Protein AF-A0A959FEZ3-F1 (afdb_monomer_lite)

pLDDT: mean 83.6, std 10.08, range [54.41, 94.19]

Structure (mmCIF, N/CA/C/O backbone):
data_AF-A0A959FEZ3-F1
#
_entry.id   AF-A0A959FEZ3-F1
#
loop_
_atom_site.group_PDB
_atom_site.id
_atom_site.type_symbol
_atom_site.label_atom_id
_atom_site.label_alt_id
_atom_site.label_comp_id
_atom_site.label_asym_id
_atom_site.label_entity_id
_atom_site.label_seq_id
_atom_site.pdbx_PDB_ins_code
_atom_site.Cartn_x
_atom_site.Cartn_y
_atom_site.Cartn_z
_atom_site.occupancy
_atom_site.B_iso_or_equiv
_atom_site.auth_seq_id
_atom_site.auth_comp_id
_atom_site.auth_asym_id
_atom_site.auth_atom_id
_atom_site.pdbx_PDB_model_num
ATOM 1 N N . MET A 1 1 ? -1.741 3.995 -16.081 1.00 71.31 1 MET A N 1
ATOM 2 C CA . MET A 1 1 ? -1.733 2.544 -15.776 1.00 71.31 1 MET A CA 1
ATOM 3 C C . MET A 1 1 ? -1.460 2.249 -14.302 1.00 71.31 1 MET A C 1
ATOM 5 O O . MET A 1 1 ? -2.150 1.407 -13.764 1.00 71.31 1 MET A O 1
ATOM 9 N N . ILE A 1 2 ? -0.540 2.947 -13.624 1.00 76.94 2 ILE A N 1
ATOM 10 C CA . ILE A 1 2 ? -0.174 2.680 -12.213 1.00 76.94 2 ILE A CA 1
ATOM 11 C C . ILE A 1 2 ? -1.275 3.077 -11.201 1.00 76.94 2 ILE A C 1
ATOM 13 O O . ILE A 1 2 ? -1.550 2.360 -10.246 1.00 76.94 2 ILE A O 1
ATOM 17 N N . LEU A 1 3 ? -1.953 4.203 -11.438 1.00 82.50 3 LEU A N 1
ATOM 18 C CA . LEU A 1 3 ? -2.966 4.783 -10.544 1.00 82.50 3 LEU A CA 1
ATOM 19 C C . LEU A 1 3 ? -4.135 3.841 -10.147 1.00 82.50 3 LEU A C 1
ATOM 21 O O . LEU A 1 3 ? -4.437 3.773 -8.956 1.00 82.50 3 LEU A O 1
ATOM 25 N N . PRO A 1 4 ? -4.770 3.069 -11.058 1.00 87.88 4 PRO A N 1
ATOM 26 C CA . PRO A 1 4 ? -5.825 2.124 -10.674 1.00 87.88 4 PRO A CA 1
ATOM 27 C C . PRO A 1 4 ? -5.333 1.002 -9.751 1.00 87.88 4 PRO A C 1
ATOM 29 O O . PRO A 1 4 ? -6.079 0.578 -8.874 1.00 87.88 4 PRO A O 1
ATOM 32 N N . TRP A 1 5 ? -4.078 0.560 -9.886 1.00 85.44 5 TRP A N 1
ATOM 33 C CA . TRP A 1 5 ? -3.502 -0.439 -8.982 1.00 85.44 5 TRP A CA 1
ATOM 34 C C . TRP A 1 5 ? -3.346 0.118 -7.572 1.00 85.44 5 TRP A C 1
ATOM 36 O O . TRP A 1 5 ? -3.690 -0.561 -6.609 1.00 85.44 5 TRP A O 1
ATOM 46 N N . ILE A 1 6 ? -2.924 1.380 -7.446 1.00 85.31 6 ILE A N 1
ATOM 47 C CA . ILE A 1 6 ? -2.817 2.038 -6.140 1.00 85.31 6 ILE A CA 1
ATOM 48 C C . ILE A 1 6 ? -4.187 2.103 -5.449 1.00 85.31 6 ILE A C 1
ATOM 50 O O . ILE A 1 6 ? -4.306 1.797 -4.259 1.00 85.31 6 ILE A O 1
ATOM 54 N N . ILE A 1 7 ? -5.236 2.453 -6.199 1.00 88.69 7 ILE A N 1
ATOM 55 C CA . ILE A 1 7 ? -6.611 2.491 -5.684 1.00 88.69 7 ILE A CA 1
ATOM 56 C C . ILE A 1 7 ? -7.071 1.089 -5.268 1.00 88.69 7 ILE A C 1
ATOM 58 O O . ILE A 1 7 ? -7.587 0.924 -4.163 1.00 88.69 7 ILE A O 1
ATOM 62 N N . LEU A 1 8 ? -6.845 0.074 -6.108 1.00 91.62 8 LEU A N 1
ATOM 63 C CA . LEU A 1 8 ? -7.233 -1.310 -5.831 1.00 91.62 8 LEU A CA 1
ATOM 64 C C . LEU A 1 8 ? -6.592 -1.834 -4.538 1.00 91.62 8 LEU A C 1
ATOM 66 O O . LEU A 1 8 ? -7.296 -2.348 -3.669 1.00 91.62 8 LEU A O 1
ATOM 70 N N . PHE A 1 9 ? -5.280 -1.653 -4.377 1.00 89.75 9 PHE A N 1
ATOM 71 C CA . PHE A 1 9 ? -4.569 -2.050 -3.159 1.00 89.75 9 PHE A CA 1
ATOM 72 C C . PHE A 1 9 ? -5.027 -1.250 -1.936 1.00 89.75 9 PHE A C 1
ATOM 74 O O . PHE A 1 9 ? -5.126 -1.815 -0.850 1.00 89.75 9 PHE A O 1
ATOM 81 N N . SER A 1 10 ? -5.374 0.030 -2.097 1.00 89.88 10 SER A N 1
ATOM 82 C CA . SER A 1 10 ? -5.905 0.846 -0.995 1.00 89.88 10 SER A CA 1
ATOM 83 C C . SER A 1 10 ? -7.278 0.352 -0.530 1.00 89.88 10 SER A C 1
ATOM 85 O O . SER A 1 10 ? -7.515 0.217 0.671 1.00 89.88 10 SER A O 1
ATOM 87 N N . ILE A 1 11 ? -8.172 0.015 -1.466 1.00 92.88 11 ILE A N 1
ATOM 88 C CA . ILE A 1 11 ? -9.475 -0.587 -1.153 1.00 92.88 11 ILE A CA 1
ATOM 89 C C . ILE A 1 11 ? -9.272 -1.954 -0.489 1.00 92.88 11 ILE A C 1
ATOM 91 O O . ILE A 1 11 ? -9.864 -2.219 0.558 1.00 92.88 11 ILE A O 1
ATOM 95 N N . GLY A 1 12 ? -8.394 -2.794 -1.045 1.00 92.88 12 GLY A N 1
ATOM 96 C CA . GLY A 1 12 ? -8.050 -4.100 -0.480 1.00 92.88 12 GLY A CA 1
ATOM 97 C C . GLY A 1 12 ? -7.500 -4.000 0.944 1.00 92.88 12 GLY A C 1
ATOM 98 O O . GLY A 1 12 ? -7.917 -4.755 1.820 1.00 92.88 12 GLY A O 1
ATOM 99 N N . GLN A 1 13 ? -6.642 -3.012 1.210 1.00 92.12 13 GLN A N 1
ATOM 100 C CA . GLN A 1 13 ? -6.106 -2.727 2.539 1.00 92.12 13 GLN A CA 1
ATOM 101 C C . GLN A 1 13 ? -7.224 -2.372 3.537 1.00 92.12 13 GLN A C 1
ATOM 103 O O . GLN A 1 13 ? -7.252 -2.911 4.643 1.00 92.12 13 GLN A O 1
ATOM 108 N N . ILE A 1 14 ? -8.186 -1.526 3.145 1.00 91.88 14 ILE A N 1
ATOM 109 C CA . ILE A 1 14 ? -9.334 -1.154 3.993 1.00 91.88 14 ILE A CA 1
ATOM 110 C C . ILE A 1 14 ? -10.242 -2.362 4.265 1.00 91.88 14 ILE A C 1
ATOM 112 O O . ILE A 1 14 ? -10.643 -2.583 5.411 1.00 91.88 14 ILE A O 1
ATOM 116 N N . ILE A 1 15 ? -10.560 -3.153 3.236 1.00 92.81 15 ILE A N 1
ATOM 117 C CA . ILE A 1 15 ? -11.375 -4.369 3.377 1.00 92.81 15 ILE A CA 1
ATOM 118 C C . ILE A 1 15 ? -10.677 -5.353 4.319 1.00 92.81 15 ILE A C 1
ATOM 120 O O . ILE A 1 15 ? -11.293 -5.832 5.272 1.00 92.81 15 ILE A O 1
ATOM 124 N N . GLY A 1 16 ? -9.380 -5.590 4.117 1.00 90.94 16 GLY A N 1
ATOM 125 C CA . GLY A 1 16 ? -8.579 -6.446 4.984 1.00 90.94 16 GLY A CA 1
ATOM 126 C C . GLY A 1 16 ? -8.587 -5.972 6.437 1.00 90.94 16 GLY A C 1
ATOM 127 O O . GLY A 1 16 ? -8.720 -6.794 7.347 1.00 90.94 16 GLY A O 1
ATOM 128 N N . TYR A 1 17 ? -8.507 -4.660 6.681 1.00 90.62 17 TYR A N 1
ATOM 129 C CA . TYR A 1 17 ? -8.594 -4.114 8.036 1.00 90.62 17 TYR A CA 1
ATOM 130 C C . TYR A 1 17 ? -9.957 -4.335 8.678 1.00 90.62 17 TYR A C 1
ATOM 132 O O . TYR A 1 17 ? -9.998 -4.684 9.857 1.00 90.62 17 TYR A O 1
ATOM 140 N N . ARG A 1 18 ? -11.056 -4.170 7.931 1.00 88.12 18 ARG A N 1
ATOM 141 C CA . ARG A 1 18 ? -12.405 -4.464 8.439 1.00 88.12 18 ARG A CA 1
ATOM 142 C C . ARG A 1 18 ? -12.571 -5.942 8.783 1.00 88.12 18 ARG A C 1
ATOM 144 O O . ARG A 1 18 ? -13.101 -6.254 9.841 1.00 88.12 18 ARG A O 1
ATOM 151 N N . ILE A 1 19 ? -12.083 -6.838 7.926 1.00 89.88 19 ILE A N 1
ATOM 152 C CA . ILE A 1 19 ? -12.151 -8.288 8.154 1.00 89.88 19 ILE A CA 1
ATOM 153 C C . ILE A 1 19 ? -11.323 -8.675 9.382 1.00 89.88 19 ILE A C 1
ATOM 155 O O . ILE A 1 19 ? -11.831 -9.298 10.304 1.00 89.88 19 ILE A O 1
ATOM 159 N N . THR A 1 20 ? -10.056 -8.266 9.422 1.00 89.38 20 THR A N 1
ATOM 160 C CA . THR A 1 20 ? -9.140 -8.547 10.542 1.00 89.38 20 THR A CA 1
ATOM 161 C C . THR A 1 20 ? -9.720 -8.122 11.878 1.00 89.38 20 THR A C 1
ATOM 163 O O . THR A 1 20 ? -9.568 -8.798 12.894 1.00 89.38 20 THR A O 1
ATOM 166 N N . ASP A 1 21 ? -10.359 -6.966 11.857 1.00 84.56 21 ASP A N 1
ATOM 167 C CA . ASP A 1 21 ? -10.979 -6.401 13.022 1.00 84.56 21 ASP A CA 1
ATOM 168 C C . ASP A 1 21 ? -12.242 -7.158 13.456 1.00 84.56 21 ASP A C 1
ATOM 170 O O . ASP A 1 21 ? -12.406 -7.410 14.646 1.00 84.56 21 ASP A O 1
ATOM 174 N N . HIS A 1 22 ? -13.061 -7.613 12.506 1.00 85.31 22 HIS A N 1
ATOM 175 C CA . HIS A 1 22 ? -14.186 -8.503 12.789 1.00 85.31 22 HIS A CA 1
ATOM 176 C C . HIS A 1 22 ? -13.739 -9.801 13.481 1.00 85.31 22 HIS A C 1
ATOM 178 O O . HIS A 1 22 ? -14.421 -10.295 14.373 1.00 85.31 22 HIS A O 1
ATOM 184 N N . PHE A 1 23 ? -12.563 -10.322 13.124 1.00 85.75 23 PHE A N 1
ATOM 185 C CA . PHE A 1 23 ? -11.974 -11.500 13.766 1.00 85.75 23 PHE A CA 1
ATOM 186 C C . PHE A 1 23 ? -11.198 -11.196 15.065 1.00 85.75 23 PHE A C 1
ATOM 188 O O . PHE A 1 23 ? -10.642 -12.113 15.667 1.00 85.75 23 PHE A O 1
ATOM 195 N N . GLY A 1 24 ? -11.116 -9.936 15.510 1.00 79.25 24 GLY A N 1
ATOM 196 C CA . GLY A 1 24 ? -10.429 -9.560 16.753 1.00 79.25 24 GLY A CA 1
ATOM 197 C C . GLY A 1 24 ? -8.898 -9.692 16.719 1.00 79.25 24 GLY A C 1
ATOM 198 O O . GLY A 1 24 ? -8.242 -9.628 17.762 1.00 79.25 24 GLY A O 1
ATOM 199 N N . PHE A 1 25 ? -8.285 -9.852 15.540 1.00 81.69 25 PHE A N 1
ATOM 200 C CA . PHE A 1 25 ? -6.831 -9.990 15.420 1.00 81.69 25 PHE A CA 1
ATOM 201 C C . PHE A 1 25 ? -6.133 -8.635 15.559 1.00 81.69 25 PHE A C 1
ATOM 203 O O . PHE A 1 25 ? -5.921 -7.909 14.584 1.00 81.69 25 PHE A O 1
ATOM 210 N N . ARG A 1 26 ? -5.684 -8.319 16.777 1.00 71.25 26 ARG A N 1
ATOM 211 C CA . ARG A 1 26 ? -4.993 -7.055 17.098 1.00 71.25 26 ARG A CA 1
ATOM 212 C C . ARG A 1 26 ? -3.761 -6.788 16.215 1.00 71.25 26 ARG A C 1
ATOM 214 O O . ARG A 1 26 ? -3.519 -5.644 15.839 1.00 71.25 26 ARG A O 1
ATOM 221 N N . THR A 1 27 ? -3.029 -7.836 15.828 1.00 83.06 27 THR A N 1
ATOM 222 C CA . THR A 1 27 ? -1.805 -7.742 15.001 1.00 83.06 27 THR A CA 1
ATOM 223 C C . THR A 1 27 ? -2.070 -7.849 13.496 1.00 83.06 27 THR A C 1
ATOM 225 O O . THR A 1 27 ? -1.214 -7.475 12.693 1.00 83.06 27 THR A O 1
ATOM 228 N N . GLY A 1 28 ? -3.253 -8.305 13.068 1.00 85.19 28 GLY A N 1
ATOM 229 C CA . GLY A 1 28 ? -3.512 -8.554 11.644 1.00 85.19 28 GLY A CA 1
ATOM 230 C C . GLY A 1 28 ? -3.445 -7.285 10.786 1.00 85.19 28 GLY A C 1
ATOM 231 O O . GLY A 1 28 ? -3.070 -7.342 9.619 1.00 85.19 28 GLY A O 1
ATOM 232 N N . ARG A 1 29 ? -3.692 -6.110 11.383 1.00 86.19 29 ARG A N 1
ATOM 233 C CA . ARG A 1 29 ? -3.573 -4.814 10.697 1.00 86.19 29 ARG A CA 1
ATOM 234 C C 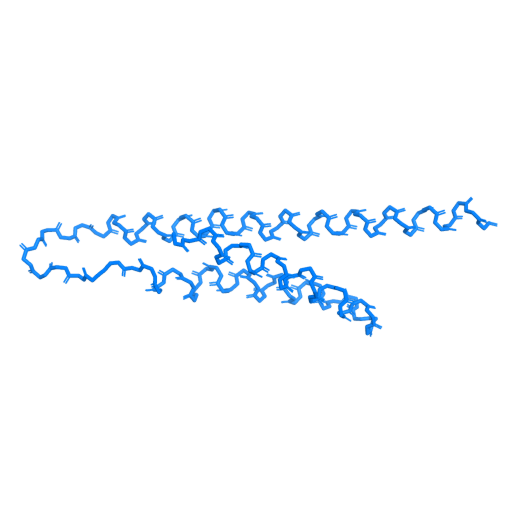. ARG A 1 29 ? -2.126 -4.519 10.282 1.00 86.19 29 ARG A C 1
ATOM 236 O O . ARG A 1 29 ? -1.901 -3.970 9.209 1.00 86.19 29 ARG A O 1
ATOM 243 N N . ILE A 1 30 ? -1.149 -4.909 11.105 1.00 88.69 30 ILE A N 1
ATOM 244 C CA . ILE A 1 30 ? 0.280 -4.754 10.792 1.00 88.69 30 ILE A CA 1
ATOM 245 C C . ILE A 1 30 ? 0.685 -5.754 9.706 1.00 88.69 30 ILE A C 1
ATOM 247 O O . ILE A 1 30 ? 1.394 -5.386 8.774 1.00 88.69 30 ILE A O 1
ATOM 251 N N . LEU A 1 31 ? 0.188 -6.994 9.776 1.00 90.50 31 LEU A N 1
ATOM 252 C CA . LEU A 1 31 ? 0.459 -8.012 8.755 1.00 90.50 31 LEU A CA 1
ATOM 253 C C . LEU A 1 31 ? -0.062 -7.596 7.374 1.00 90.50 31 LEU A C 1
ATOM 255 O O . LEU A 1 31 ? 0.645 -7.749 6.381 1.00 90.50 31 LEU A O 1
ATOM 259 N N . ILE A 1 32 ? -1.261 -7.011 7.311 1.00 92.50 32 ILE A N 1
ATOM 260 C CA . ILE A 1 32 ? -1.816 -6.481 6.060 1.00 92.50 32 ILE A CA 1
ATOM 261 C C . ILE A 1 32 ? -0.959 -5.332 5.529 1.00 92.50 32 ILE A C 1
ATOM 263 O O . ILE A 1 32 ? -0.630 -5.334 4.346 1.00 92.50 32 ILE A O 1
ATOM 267 N N . LEU A 1 33 ? -0.557 -4.384 6.382 1.00 92.81 33 LEU A N 1
ATOM 268 C CA . LEU A 1 33 ? 0.325 -3.289 5.971 1.00 92.81 33 LEU A CA 1
ATOM 269 C C . LEU A 1 33 ? 1.642 -3.823 5.387 1.00 92.81 33 LEU A C 1
ATOM 271 O O . LEU A 1 33 ? 2.042 -3.404 4.304 1.00 92.81 33 LEU A O 1
ATOM 275 N N . LEU A 1 34 ? 2.290 -4.769 6.073 1.00 93.00 34 LEU A N 1
ATOM 276 C CA . LEU A 1 34 ? 3.529 -5.387 5.594 1.00 93.00 34 LEU A CA 1
ATOM 277 C C . LEU A 1 34 ? 3.321 -6.105 4.259 1.00 93.00 34 LEU A C 1
ATOM 279 O O . LEU A 1 34 ? 4.124 -5.929 3.348 1.00 93.00 34 LEU A O 1
ATOM 283 N N . SER A 1 35 ? 2.226 -6.851 4.110 1.00 92.50 35 SER A N 1
ATOM 284 C CA . SER A 1 35 ? 1.884 -7.522 2.853 1.00 92.50 35 SER A CA 1
ATOM 285 C C . SER A 1 35 ? 1.725 -6.529 1.698 1.00 92.50 35 SER A C 1
ATOM 287 O O . SER A 1 35 ? 2.253 -6.759 0.609 1.00 92.50 35 SER A O 1
ATOM 289 N N . VAL A 1 36 ? 1.027 -5.412 1.926 1.00 92.81 36 VAL A N 1
ATOM 290 C CA . VAL A 1 36 ? 0.827 -4.364 0.912 1.00 92.81 36 VAL A CA 1
ATOM 291 C C . VAL A 1 36 ? 2.151 -3.684 0.559 1.00 92.81 36 VAL A C 1
ATOM 293 O O . VAL A 1 36 ? 2.441 -3.493 -0.622 1.00 92.81 36 VAL A O 1
ATOM 296 N N . LEU A 1 37 ? 2.992 -3.377 1.551 1.00 92.69 37 LEU A N 1
ATOM 297 C CA . LEU A 1 37 ? 4.320 -2.811 1.310 1.00 92.69 37 LEU A CA 1
ATOM 298 C C . LEU A 1 37 ? 5.182 -3.771 0.484 1.00 92.69 37 LEU A C 1
ATOM 300 O O . LEU A 1 37 ? 5.742 -3.349 -0.520 1.00 92.69 37 LEU A O 1
ATOM 304 N N . ILE A 1 38 ? 5.235 -5.061 0.829 1.00 93.12 38 ILE A N 1
ATOM 305 C CA . ILE A 1 38 ? 5.988 -6.063 0.055 1.00 93.12 38 ILE A CA 1
ATOM 306 C C . ILE A 1 38 ? 5.534 -6.076 -1.411 1.00 93.12 38 ILE A C 1
ATOM 308 O O . ILE A 1 38 ? 6.373 -6.102 -2.313 1.00 93.12 38 ILE A O 1
ATOM 312 N N . HIS A 1 39 ? 4.225 -5.989 -1.664 1.00 91.31 39 HIS A N 1
ATOM 313 C CA . HIS A 1 39 ? 3.711 -5.916 -3.030 1.00 91.31 39 HIS A CA 1
ATOM 314 C C . HIS A 1 39 ? 4.195 -4.663 -3.766 1.00 91.31 39 HIS A C 1
ATOM 316 O O . HIS A 1 39 ? 4.658 -4.775 -4.900 1.00 91.31 39 HIS A O 1
ATOM 322 N N . TYR A 1 40 ? 4.150 -3.490 -3.130 1.00 89.44 40 TYR A N 1
ATOM 323 C CA . TYR A 1 40 ? 4.650 -2.249 -3.730 1.00 89.44 40 TYR A CA 1
ATOM 324 C C . TYR A 1 40 ? 6.167 -2.228 -3.931 1.00 89.44 40 TYR A C 1
ATOM 326 O O . TYR A 1 40 ? 6.635 -1.679 -4.924 1.00 89.44 40 TYR A O 1
ATOM 334 N N . PHE A 1 41 ? 6.936 -2.814 -3.016 1.00 89.62 41 PHE A N 1
ATOM 335 C CA . PHE A 1 41 ? 8.396 -2.777 -3.073 1.00 89.62 41 PHE A CA 1
ATOM 336 C C . PHE A 1 41 ? 8.979 -3.800 -4.053 1.00 89.62 41 PHE A C 1
ATOM 338 O O . PHE A 1 41 ? 9.972 -3.486 -4.709 1.00 89.62 41 PHE A O 1
ATOM 345 N N . PHE A 1 42 ? 8.373 -4.988 -4.169 1.00 89.88 42 PHE A N 1
ATOM 346 C CA . PHE A 1 42 ? 8.989 -6.123 -4.868 1.00 89.88 42 PHE A CA 1
ATOM 347 C C . PHE A 1 42 ? 8.160 -6.708 -6.014 1.00 89.88 42 PHE A C 1
ATOM 349 O O . PHE A 1 42 ? 8.744 -7.185 -6.982 1.00 89.88 42 PHE A O 1
ATOM 356 N N . ILE A 1 43 ? 6.827 -6.694 -5.933 1.00 89.50 43 ILE A N 1
ATOM 357 C CA . ILE A 1 43 ? 5.975 -7.421 -6.895 1.00 89.50 43 ILE A CA 1
ATOM 358 C C . ILE A 1 43 ? 5.506 -6.505 -8.026 1.00 89.50 43 ILE A C 1
ATOM 360 O O . ILE A 1 43 ? 5.574 -6.875 -9.194 1.00 89.50 43 ILE A O 1
ATOM 364 N N . LEU A 1 44 ? 5.047 -5.300 -7.686 1.00 87.06 44 LEU A N 1
ATOM 365 C CA . LEU A 1 44 ? 4.518 -4.341 -8.652 1.00 87.06 44 LEU A CA 1
ATOM 366 C C . LEU A 1 44 ? 5.588 -3.725 -9.566 1.00 87.06 44 LEU A C 1
ATOM 368 O O . LEU A 1 44 ? 5.334 -3.682 -10.765 1.00 87.06 44 LEU A O 1
ATOM 372 N N . PRO A 1 45 ? 6.769 -3.273 -9.096 1.00 86.81 45 PRO A N 1
ATOM 373 C CA . PRO A 1 45 ? 7.716 -2.576 -9.970 1.00 86.81 45 PRO A CA 1
ATOM 374 C C . PRO A 1 45 ? 8.137 -3.383 -11.212 1.00 86.81 45 PRO A C 1
ATOM 376 O O . PRO A 1 45 ? 8.042 -2.828 -12.309 1.00 86.81 45 PRO A O 1
ATOM 379 N N . PRO A 1 46 ? 8.493 -4.683 -11.100 1.00 86.12 46 PRO A N 1
ATOM 380 C CA . PRO A 1 46 ? 8.877 -5.496 -12.255 1.00 86.12 46 PRO A CA 1
ATOM 381 C C . PRO A 1 46 ? 7.798 -5.617 -13.332 1.00 86.12 46 PRO A C 1
ATOM 383 O O . PRO A 1 46 ? 8.124 -5.713 -14.508 1.00 86.12 46 PRO A O 1
ATOM 386 N N . TRP A 1 47 ? 6.516 -5.584 -12.954 1.00 86.19 47 TRP A N 1
ATOM 387 C CA . TRP A 1 47 ? 5.399 -5.684 -13.902 1.00 86.19 47 TRP A CA 1
ATOM 388 C C . TRP A 1 47 ? 5.229 -4.444 -14.783 1.00 86.19 47 TRP A C 1
ATOM 390 O O . TRP A 1 47 ? 4.528 -4.502 -15.789 1.00 86.19 47 TRP A O 1
ATOM 400 N N . PHE A 1 48 ? 5.835 -3.320 -14.400 1.00 85.44 48 PHE A N 1
ATOM 401 C CA . PHE A 1 48 ? 5.743 -2.062 -15.138 1.00 85.44 48 PHE A CA 1
ATOM 402 C C . PHE A 1 48 ? 7.036 -1.694 -15.861 1.00 85.44 48 PHE A C 1
ATOM 404 O O . PHE A 1 48 ? 7.074 -0.645 -16.504 1.00 85.44 48 PHE A O 1
ATOM 411 N N . PHE A 1 49 ? 8.089 -2.512 -15.762 1.00 85.69 49 PHE A N 1
ATOM 412 C CA . PHE A 1 49 ? 9.336 -2.232 -16.461 1.00 85.69 49 PHE A CA 1
ATOM 413 C C . PHE A 1 49 ? 9.143 -2.329 -17.979 1.00 85.69 49 PHE A C 1
ATOM 415 O O . PHE A 1 49 ? 8.527 -3.283 -18.454 1.00 85.69 49 PHE A O 1
ATOM 422 N N . PRO A 1 50 ? 9.640 -1.340 -18.744 1.00 77.75 50 PRO A N 1
ATOM 423 C CA . PRO A 1 50 ? 9.598 -1.407 -20.195 1.00 77.75 50 PRO A CA 1
ATOM 424 C C . PRO A 1 50 ? 10.500 -2.537 -20.699 1.00 77.75 50 PRO A C 1
ATOM 426 O O . PRO A 1 50 ? 11.507 -2.871 -20.070 1.00 77.75 50 PRO A O 1
ATOM 429 N N . GLU A 1 51 ? 10.136 -3.099 -21.848 1.00 75.00 51 GLU A N 1
ATOM 430 C CA . GLU A 1 51 ? 10.938 -4.097 -22.551 1.00 75.00 51 GLU A CA 1
ATOM 431 C C . GLU A 1 51 ? 12.317 -3.507 -22.886 1.00 75.00 51 GLU A C 1
ATOM 433 O O . GLU A 1 51 ? 12.433 -2.353 -23.305 1.00 75.00 51 GLU A O 1
ATOM 438 N N . SER A 1 52 ? 13.384 -4.262 -22.620 1.00 68.56 52 SER A N 1
ATOM 439 C CA . SER A 1 52 ? 14.751 -3.785 -22.822 1.00 68.56 52 SER A CA 1
ATOM 440 C C . SER A 1 52 ? 15.076 -3.750 -24.313 1.00 68.56 52 SER A C 1
ATOM 442 O O . SER A 1 52 ? 15.262 -4.801 -24.923 1.00 68.56 52 SER A O 1
ATOM 444 N N . ASP A 1 53 ? 15.170 -2.555 -24.884 1.00 64.50 53 ASP A N 1
ATOM 445 C CA . ASP A 1 53 ? 15.488 -2.375 -26.299 1.00 64.50 53 ASP A CA 1
ATOM 446 C C . ASP A 1 53 ? 16.969 -2.711 -26.561 1.00 64.50 53 ASP A C 1
ATOM 448 O O . ASP A 1 53 ? 17.861 -2.056 -26.023 1.00 64.50 53 ASP A O 1
ATOM 452 N N . THR A 1 54 ? 17.273 -3.756 -27.329 1.00 63.38 54 THR A N 1
ATOM 453 C CA . THR A 1 54 ? 18.650 -4.280 -27.462 1.00 63.38 54 THR A CA 1
ATOM 454 C C . THR A 1 54 ? 19.603 -3.367 -28.239 1.00 63.38 54 THR A C 1
ATOM 456 O O . THR A 1 54 ? 20.811 -3.593 -28.206 1.00 63.38 54 THR A O 1
ATOM 459 N N . GLU A 1 55 ? 19.089 -2.337 -28.916 1.00 67.19 55 GLU A N 1
ATOM 460 C CA . GLU A 1 55 ? 19.873 -1.439 -29.780 1.00 67.19 55 GLU A CA 1
ATOM 461 C C . GLU A 1 55 ? 20.108 -0.037 -29.182 1.00 67.19 55 GLU A C 1
ATOM 463 O O . GLU A 1 55 ? 20.921 0.732 -29.698 1.00 67.19 55 GLU A O 1
ATOM 468 N N . GLY A 1 56 ? 19.444 0.301 -28.072 1.00 62.81 56 GLY A N 1
ATOM 469 C CA . GLY A 1 56 ? 19.587 1.588 -27.387 1.00 62.81 56 GLY A CA 1
ATOM 470 C C . GLY A 1 56 ? 20.531 1.516 -26.186 1.00 62.81 56 GLY A C 1
ATOM 471 O O . GLY A 1 56 ? 20.600 0.507 -25.486 1.00 62.81 56 GLY A O 1
ATOM 472 N N . ILE A 1 57 ? 21.236 2.614 -25.883 1.00 59.28 57 ILE A N 1
ATOM 473 C CA . ILE A 1 57 ? 21.934 2.778 -24.597 1.00 59.28 57 ILE A CA 1
ATOM 474 C C . ILE A 1 57 ? 20.864 2.876 -23.497 1.00 59.28 57 ILE A C 1
ATOM 476 O O . ILE A 1 57 ? 20.437 3.962 -23.106 1.00 59.28 57 ILE A O 1
ATOM 480 N N . ASN A 1 58 ? 20.411 1.726 -23.004 1.00 59.47 58 ASN A N 1
ATOM 481 C CA . ASN A 1 58 ? 19.464 1.613 -21.901 1.00 59.47 58 ASN A CA 1
ATOM 482 C C . ASN A 1 58 ? 20.188 1.865 -20.579 1.00 59.47 58 ASN A C 1
ATOM 484 O O . ASN A 1 58 ? 20.426 0.957 -19.782 1.00 59.47 58 ASN A O 1
ATOM 488 N N . CYS A 1 59 ? 20.549 3.119 -20.316 1.00 61.78 59 CYS A N 1
ATOM 489 C CA . CYS A 1 59 ? 20.819 3.546 -18.950 1.00 61.78 59 CYS A CA 1
ATOM 490 C C . CYS A 1 59 ? 19.563 3.194 -18.139 1.00 61.78 59 CYS A C 1
ATOM 492 O O . CYS A 1 59 ? 18.494 3.687 -18.485 1.00 61.78 59 CYS A O 1
ATOM 494 N N . GLY A 1 60 ? 19.653 2.355 -17.096 1.00 64.12 60 GLY A N 1
ATOM 495 C CA . GLY A 1 60 ? 18.532 1.832 -16.277 1.00 64.12 60 GLY A CA 1
ATOM 496 C C . GLY A 1 60 ? 17.631 2.869 -15.569 1.00 64.12 60 GLY A C 1
ATOM 497 O O . GLY A 1 60 ? 16.890 2.547 -14.644 1.00 64.12 60 GLY A O 1
ATOM 498 N N . MET A 1 61 ? 17.684 4.121 -16.013 1.00 69.06 61 MET A N 1
ATOM 499 C CA . MET A 1 61 ? 16.880 5.275 -15.651 1.00 69.06 61 MET A CA 1
ATOM 500 C C . MET A 1 61 ? 15.357 5.027 -15.671 1.00 69.06 61 MET A C 1
ATOM 502 O O . MET A 1 61 ? 14.716 5.426 -14.696 1.00 69.06 61 MET A O 1
ATOM 506 N N . PRO A 1 62 ? 14.740 4.344 -16.664 1.00 76.75 62 PRO A N 1
ATOM 507 C CA . PRO A 1 62 ? 13.294 4.112 -16.623 1.00 76.75 62 PRO A CA 1
ATOM 508 C C . PRO A 1 62 ? 12.885 3.113 -15.528 1.00 76.75 62 PRO A C 1
ATOM 510 O O . PRO A 1 62 ? 11.909 3.354 -14.818 1.00 76.75 62 PRO A O 1
ATOM 513 N N . ALA A 1 63 ? 13.657 2.043 -15.309 1.00 81.38 63 ALA A N 1
ATOM 514 C CA . ALA A 1 63 ? 13.385 1.063 -14.251 1.00 81.38 63 ALA A CA 1
ATOM 515 C C . ALA A 1 63 ? 13.538 1.670 -12.843 1.00 81.38 63 ALA A C 1
ATOM 517 O O . ALA A 1 63 ? 12.709 1.431 -11.959 1.00 81.38 63 ALA A O 1
ATOM 518 N N . LEU A 1 64 ? 14.557 2.514 -12.644 1.00 83.50 64 LEU A N 1
ATOM 519 C CA . LEU A 1 64 ? 14.750 3.268 -11.401 1.00 83.50 64 LEU A CA 1
ATOM 520 C C . LEU A 1 64 ? 13.585 4.223 -11.122 1.00 83.50 64 LEU A C 1
ATOM 522 O O . LEU A 1 64 ? 13.083 4.251 -9.999 1.00 83.50 64 LEU A O 1
ATOM 526 N N . GLY A 1 65 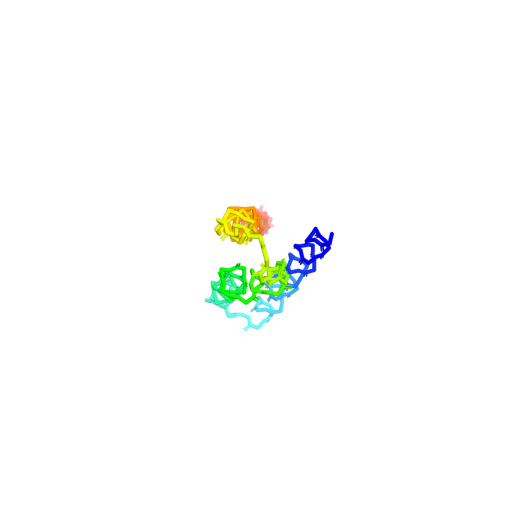? 13.120 4.960 -12.136 1.00 86.38 65 GLY A N 1
ATOM 527 C CA . GLY A 1 65 ? 11.982 5.872 -12.001 1.00 86.38 65 GLY A CA 1
ATOM 528 C C . GLY A 1 65 ? 10.698 5.153 -11.580 1.00 86.38 65 GLY A C 1
ATOM 529 O O . GLY A 1 65 ? 10.014 5.596 -10.657 1.00 86.38 65 GLY A O 1
ATOM 530 N N . ILE A 1 66 ? 10.405 4.005 -12.197 1.00 86.69 66 ILE A N 1
ATOM 531 C CA . ILE A 1 66 ? 9.239 3.177 -11.853 1.00 86.69 66 ILE A CA 1
ATOM 532 C C . ILE A 1 66 ? 9.362 2.630 -10.427 1.00 86.69 66 ILE A C 1
ATOM 534 O O . ILE A 1 66 ? 8.416 2.720 -9.644 1.00 86.69 66 ILE A O 1
ATOM 538 N N . THR A 1 67 ? 10.537 2.113 -10.066 1.00 89.31 67 THR A N 1
ATOM 539 C CA . THR A 1 67 ? 10.791 1.570 -8.724 1.00 89.31 67 THR A CA 1
ATOM 540 C C . THR A 1 67 ? 10.605 2.640 -7.652 1.00 89.31 67 THR A C 1
ATOM 542 O O . THR A 1 67 ? 9.849 2.435 -6.703 1.00 89.31 67 THR A O 1
ATOM 545 N N . LEU A 1 68 ? 11.214 3.815 -7.831 1.00 88.75 68 LEU A N 1
ATOM 546 C CA . LEU A 1 68 ? 11.083 4.938 -6.900 1.00 88.75 68 LEU A CA 1
ATOM 547 C C . LEU A 1 68 ? 9.642 5.446 -6.805 1.00 88.75 68 LEU A C 1
ATOM 549 O O . LEU A 1 68 ? 9.185 5.761 -5.707 1.00 88.75 68 LEU A O 1
ATOM 553 N N . ALA A 1 69 ? 8.900 5.480 -7.916 1.00 89.19 69 ALA A N 1
ATOM 554 C CA . ALA A 1 69 ? 7.491 5.858 -7.899 1.00 89.19 69 ALA A CA 1
ATOM 555 C C . ALA A 1 69 ? 6.661 4.905 -7.024 1.00 89.19 69 ALA A C 1
ATOM 557 O O . ALA A 1 69 ? 5.880 5.365 -6.192 1.00 89.19 69 ALA A O 1
ATOM 558 N N . PHE A 1 70 ? 6.853 3.590 -7.142 1.00 89.38 70 PHE A N 1
ATOM 559 C CA . PHE A 1 70 ? 6.146 2.623 -6.297 1.00 89.38 70 PHE A CA 1
ATOM 560 C C . PHE A 1 70 ? 6.602 2.654 -4.836 1.00 89.38 70 PHE A C 1
ATOM 562 O O . PHE A 1 70 ? 5.765 2.593 -3.935 1.00 89.38 70 PHE A O 1
ATOM 569 N N . TRP A 1 71 ? 7.903 2.801 -4.592 1.00 90.38 71 TRP A N 1
ATOM 570 C CA . TRP A 1 71 ? 8.462 2.865 -3.242 1.00 90.38 71 TRP A CA 1
ATOM 571 C C . TRP A 1 71 ? 7.977 4.100 -2.482 1.00 90.38 71 TRP A C 1
ATOM 573 O O . TRP A 1 71 ? 7.522 3.990 -1.345 1.00 90.38 71 TRP A O 1
ATOM 583 N N . ILE A 1 72 ? 8.050 5.273 -3.115 1.00 91.00 72 ILE A N 1
ATOM 584 C CA . ILE A 1 72 ? 7.698 6.541 -2.478 1.00 91.00 72 ILE A CA 1
ATOM 585 C C . ILE A 1 72 ? 6.185 6.733 -2.510 1.00 91.00 72 ILE A C 1
ATOM 587 O O . ILE A 1 72 ? 5.574 6.864 -1.457 1.00 91.00 72 ILE A O 1
ATOM 591 N N . VAL A 1 73 ? 5.554 6.724 -3.688 1.00 90.00 73 VAL A N 1
ATOM 592 C CA . VAL A 1 73 ? 4.119 7.031 -3.801 1.00 90.00 73 VAL A CA 1
ATOM 593 C C . VAL A 1 73 ? 3.271 5.872 -3.284 1.00 90.00 73 VAL A C 1
ATOM 595 O O . VAL A 1 73 ? 2.390 6.087 -2.456 1.00 90.00 73 VAL A O 1
ATOM 598 N N . GLY A 1 74 ? 3.545 4.640 -3.723 1.00 87.44 74 GLY A N 1
ATOM 599 C CA . GLY A 1 74 ? 2.806 3.456 -3.267 1.00 87.44 74 GLY A CA 1
ATOM 600 C C . GLY A 1 74 ? 3.013 3.186 -1.775 1.00 87.44 74 GLY A C 1
ATOM 601 O O . GLY A 1 74 ?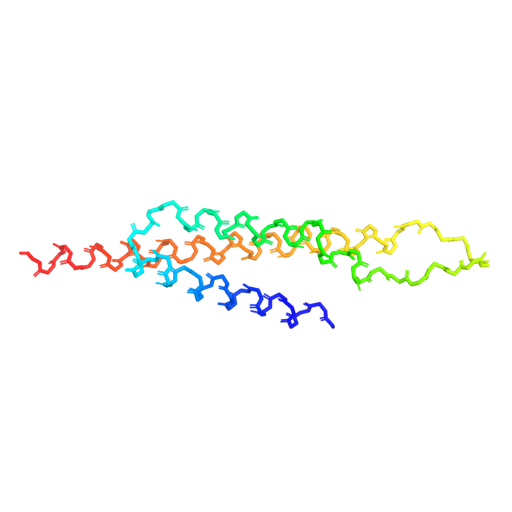 2.042 3.037 -1.029 1.00 87.44 74 GLY A O 1
ATOM 602 N N . GLY A 1 75 ? 4.270 3.214 -1.323 1.00 91.31 75 GLY A N 1
ATOM 603 C CA . GLY A 1 75 ? 4.623 3.043 0.087 1.00 91.31 75 GLY A CA 1
ATOM 604 C C . GLY A 1 75 ? 4.027 4.124 0.994 1.00 91.31 75 GLY A C 1
ATOM 605 O O . GLY A 1 75 ? 3.382 3.794 1.992 1.00 91.31 75 GLY A O 1
ATOM 606 N N . ALA A 1 76 ? 4.165 5.408 0.635 1.00 91.75 76 ALA A N 1
ATOM 607 C CA . ALA A 1 76 ? 3.580 6.497 1.419 1.00 91.75 76 ALA A CA 1
ATOM 608 C C . ALA A 1 76 ? 2.052 6.388 1.483 1.00 91.75 76 ALA A C 1
ATOM 610 O O . ALA A 1 76 ? 1.483 6.525 2.565 1.00 91.75 76 ALA A O 1
ATOM 611 N N . MET A 1 77 ? 1.383 6.075 0.368 1.00 91.44 77 MET A N 1
ATOM 612 C CA . MET A 1 77 ? -0.072 5.897 0.353 1.00 91.44 77 MET A CA 1
ATOM 613 C C . MET A 1 77 ? -0.529 4.747 1.257 1.00 91.44 77 MET A C 1
ATOM 615 O O . MET A 1 77 ? -1.483 4.921 2.017 1.00 91.44 77 MET A O 1
ATOM 619 N N . ALA A 1 78 ? 0.162 3.603 1.244 1.00 92.31 78 ALA A N 1
ATOM 620 C CA . 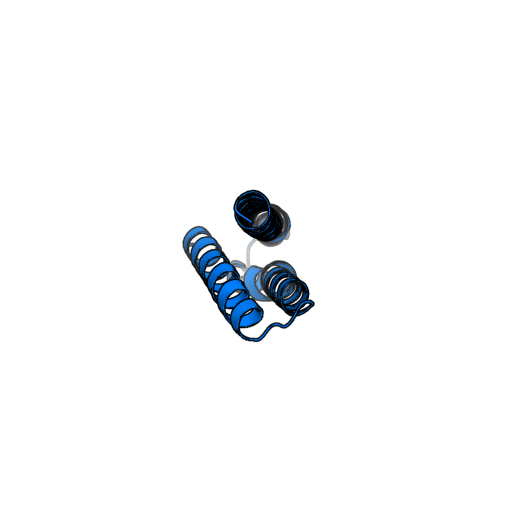ALA A 1 78 ? -0.160 2.479 2.126 1.00 92.31 78 ALA A CA 1
ATOM 621 C C . ALA A 1 78 ? -0.071 2.873 3.613 1.00 92.31 78 ALA A C 1
ATOM 623 O O . ALA A 1 78 ? -0.971 2.558 4.401 1.00 92.31 78 ALA A O 1
ATOM 624 N N . ILE A 1 79 ? 0.972 3.624 3.985 1.00 93.31 79 ILE A N 1
ATOM 625 C CA . ILE A 1 79 ? 1.167 4.133 5.350 1.00 93.31 79 ILE A CA 1
ATOM 626 C C . ILE A 1 79 ? 0.086 5.157 5.715 1.00 93.31 79 ILE A C 1
ATOM 628 O O . ILE A 1 79 ? -0.504 5.057 6.792 1.00 93.31 79 ILE A O 1
ATOM 632 N N . ILE A 1 80 ? -0.219 6.106 4.825 1.00 94.19 80 ILE A N 1
ATOM 633 C CA . ILE A 1 80 ? -1.259 7.122 5.045 1.00 94.19 80 ILE A CA 1
ATOM 634 C C . ILE A 1 80 ? -2.611 6.452 5.297 1.00 94.19 80 ILE A C 1
ATOM 636 O O . ILE A 1 80 ? -3.283 6.790 6.269 1.00 94.19 80 ILE A O 1
ATOM 640 N N . VAL A 1 81 ? -2.994 5.462 4.485 1.00 93.19 81 VAL A N 1
ATOM 641 C CA . VAL A 1 81 ? -4.255 4.724 4.668 1.00 93.19 81 VAL A CA 1
ATOM 642 C C . VAL A 1 81 ? -4.261 3.959 5.995 1.00 93.19 81 VAL A C 1
ATOM 644 O O . VAL A 1 81 ? -5.284 3.928 6.680 1.00 93.19 81 VAL A O 1
ATOM 647 N N . HIS A 1 82 ? -3.135 3.356 6.390 1.00 92.94 82 HIS A N 1
ATOM 648 C CA . HIS A 1 82 ? -3.023 2.663 7.676 1.00 92.94 82 HIS A CA 1
ATOM 649 C C . HIS A 1 82 ? -3.207 3.616 8.858 1.00 92.94 82 HIS A C 1
ATOM 651 O O . HIS A 1 82 ? -4.008 3.340 9.753 1.00 92.94 82 HIS A O 1
ATOM 657 N N . LEU A 1 83 ? -2.514 4.755 8.838 1.00 92.62 83 LEU A N 1
ATOM 658 C CA . LEU A 1 83 ? -2.627 5.781 9.871 1.00 92.62 83 LEU A CA 1
ATOM 659 C C . LEU A 1 83 ? -4.037 6.371 9.916 1.00 92.62 83 LEU A C 1
ATOM 661 O O . LEU A 1 83 ? -4.627 6.439 10.991 1.00 92.62 83 LEU A O 1
ATOM 665 N N . ALA A 1 84 ? -4.608 6.733 8.766 1.00 92.69 84 ALA A N 1
ATOM 666 C CA . ALA A 1 84 ? -5.964 7.267 8.677 1.00 92.69 84 ALA A CA 1
ATOM 667 C C . ALA A 1 84 ? -6.993 6.294 9.270 1.00 92.69 84 ALA A C 1
ATOM 669 O O . ALA A 1 84 ? -7.826 6.696 10.082 1.00 92.69 84 ALA A O 1
ATOM 670 N N . TYR A 1 85 ? -6.894 5.002 8.939 1.00 90.12 85 TYR A N 1
ATOM 671 C CA . TYR A 1 85 ? -7.767 3.980 9.514 1.00 90.12 85 TYR A CA 1
ATOM 672 C C . TYR A 1 85 ? -7.558 3.828 11.026 1.00 90.12 85 TYR A C 1
ATOM 674 O O . TYR A 1 85 ? -8.529 3.749 11.778 1.00 90.12 85 TYR A O 1
ATOM 682 N N . TYR A 1 86 ? -6.305 3.814 11.487 1.00 88.00 86 TYR A N 1
ATOM 683 C CA . TYR A 1 86 ? -5.978 3.713 12.909 1.00 88.00 86 TYR A CA 1
ATOM 684 C C . TYR A 1 86 ? -6.543 4.889 13.719 1.00 88.00 86 TYR A C 1
ATOM 686 O O . TYR A 1 86 ? -7.171 4.671 14.756 1.00 88.00 86 TYR A O 1
ATOM 694 N N . PHE A 1 87 ? -6.378 6.124 13.237 1.00 89.88 87 PHE A N 1
ATOM 695 C CA . PHE A 1 87 ? -6.926 7.314 13.892 1.00 89.88 87 PHE A CA 1
ATOM 696 C C . PHE A 1 87 ? -8.454 7.336 13.874 1.00 89.88 87 PHE A C 1
ATOM 698 O O . PHE A 1 87 ? -9.058 7.618 14.908 1.00 89.88 87 PHE A O 1
ATOM 705 N N . TYR A 1 88 ? -9.081 6.986 12.746 1.00 87.88 88 TYR A N 1
ATOM 706 C CA . TYR A 1 88 ? -10.540 6.904 12.647 1.00 87.88 88 TYR A CA 1
ATOM 707 C C . TYR A 1 88 ? -11.112 5.903 13.656 1.00 87.88 88 TYR A C 1
ATOM 709 O O . TYR A 1 88 ? -12.041 6.215 14.397 1.00 87.88 88 TYR A O 1
ATOM 717 N N . ARG A 1 89 ? -10.502 4.715 13.741 1.00 83.38 89 ARG A N 1
ATOM 718 C CA . ARG A 1 89 ? -10.879 3.666 14.692 1.00 83.38 89 ARG A CA 1
ATOM 719 C C . ARG A 1 89 ? -10.765 4.136 16.141 1.00 83.38 89 ARG A C 1
ATOM 721 O O . ARG A 1 89 ? -11.690 3.954 16.921 1.00 83.38 89 ARG A O 1
ATOM 728 N N . LYS A 1 90 ? -9.635 4.758 16.478 1.00 83.00 90 LYS A N 1
ATOM 729 C CA . LYS A 1 90 ? -9.365 5.244 17.831 1.00 83.00 90 LYS A CA 1
ATOM 730 C C . LYS A 1 90 ? -10.319 6.372 18.241 1.00 83.00 90 LYS A C 1
ATOM 732 O O . LYS A 1 90 ? -10.636 6.493 19.418 1.00 83.00 90 LYS A O 1
ATOM 737 N N . SER A 1 91 ? -10.765 7.197 17.289 1.00 81.06 91 SER A N 1
ATOM 738 C CA . SER A 1 91 ? -11.786 8.221 17.546 1.00 81.06 91 SER A CA 1
ATOM 739 C C . SER A 1 91 ? -13.133 7.589 17.886 1.00 81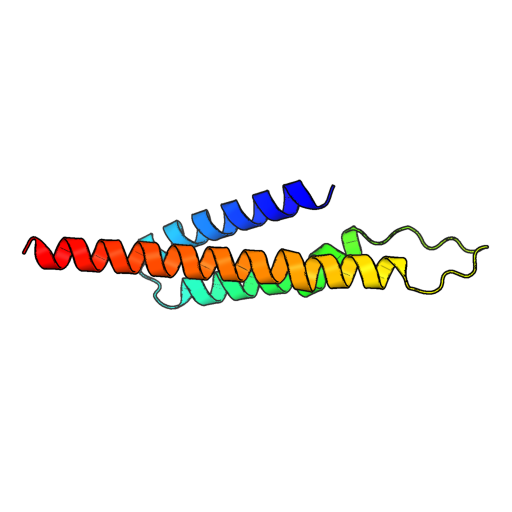.06 91 SER A C 1
ATOM 741 O O . SER A 1 91 ? -13.736 7.978 18.875 1.00 81.06 91 SER A O 1
ATOM 743 N N . GLN A 1 92 ? -13.552 6.571 17.128 1.00 78.56 92 GLN A N 1
ATOM 744 C CA . GLN A 1 92 ? -14.803 5.846 17.377 1.00 78.56 92 GLN A CA 1
ATOM 745 C C . GLN A 1 92 ? -14.813 5.183 18.765 1.00 78.56 92 GLN A C 1
ATOM 747 O O . GLN A 1 92 ? -15.758 5.372 19.521 1.00 78.56 92 GLN A O 1
ATOM 752 N N . GLU A 1 93 ? -13.720 4.513 19.156 1.00 74.88 93 GLU A N 1
ATOM 753 C CA . GLU A 1 93 ? -13.592 3.921 20.502 1.00 74.88 93 GLU A CA 1
ATOM 754 C C . GLU A 1 93 ? -13.662 4.977 21.623 1.00 74.88 93 GLU A C 1
ATOM 756 O O . GLU A 1 93 ? -14.164 4.710 22.715 1.00 74.88 93 GLU A O 1
ATOM 761 N N . LYS A 1 94 ? -13.150 6.190 21.374 1.00 73.50 94 LYS A N 1
ATOM 762 C CA . LYS A 1 94 ? -13.191 7.288 22.349 1.00 73.50 94 LYS A CA 1
ATOM 763 C C . LYS A 1 94 ? -14.601 7.866 22.500 1.00 73.50 94 LYS A C 1
ATOM 765 O O . LYS A 1 94 ? -14.979 8.227 23.612 1.00 73.50 94 LYS A O 1
ATOM 770 N N . ASP A 1 95 ? -15.356 7.953 21.409 1.00 69.00 95 ASP A N 1
ATOM 771 C CA . ASP A 1 95 ? -16.727 8.466 21.418 1.00 69.00 95 ASP A CA 1
ATOM 772 C C . ASP A 1 95 ? -17.693 7.488 22.110 1.00 69.00 95 ASP A C 1
ATOM 774 O O . ASP A 1 95 ? -18.536 7.924 22.892 1.00 69.00 95 ASP A O 1
ATOM 778 N N . GLU A 1 96 ? -17.521 6.173 21.924 1.00 67.56 96 GLU A N 1
ATOM 779 C CA . GLU A 1 96 ? -18.302 5.147 22.640 1.00 67.56 96 GLU A CA 1
ATOM 780 C C . GLU A 1 96 ? -18.086 5.193 24.163 1.00 67.56 96 GLU A C 1
ATOM 782 O O . GLU A 1 96 ? -19.037 5.051 24.928 1.00 67.56 96 GLU A O 1
ATOM 787 N N . MET A 1 97 ? -16.858 5.455 24.621 1.00 66.75 97 MET A N 1
ATOM 788 C CA . MET A 1 97 ? -16.534 5.543 26.052 1.00 66.75 97 MET A CA 1
AT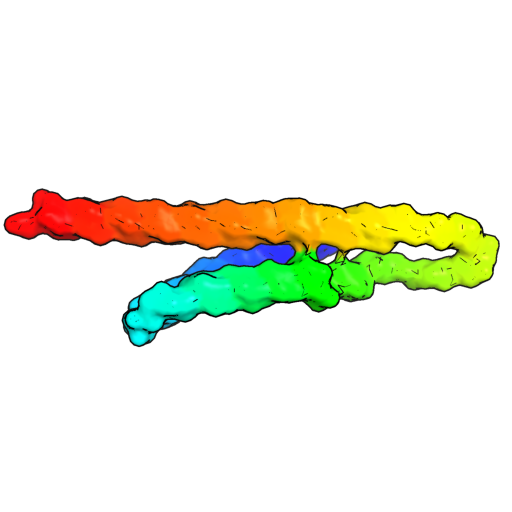OM 789 C C . MET A 1 97 ? -17.056 6.824 26.725 1.00 66.75 97 MET A C 1
ATOM 791 O O . MET A 1 97 ? -17.252 6.824 27.933 1.00 66.75 97 MET A O 1
ATOM 795 N N . ASN A 1 98 ? -17.288 7.905 25.973 1.00 65.81 98 ASN A N 1
ATOM 796 C CA . ASN A 1 98 ? -17.861 9.152 26.502 1.00 65.81 98 ASN A CA 1
ATOM 797 C C . ASN A 1 98 ? -19.400 9.125 26.600 1.00 65.81 98 ASN A C 1
ATOM 799 O O . ASN A 1 98 ? -19.986 10.055 27.154 1.00 65.81 98 ASN A O 1
ATOM 803 N N . MET A 1 99 ? -20.052 8.114 26.018 1.00 58.97 99 MET A N 1
ATOM 804 C CA . MET A 1 99 ? -21.507 7.913 26.079 1.00 58.97 99 MET A CA 1
ATOM 805 C C . MET A 1 99 ? -21.939 6.886 27.142 1.00 58.97 99 MET A C 1
ATOM 807 O O . MET A 1 99 ? -23.141 6.680 27.321 1.00 58.97 99 MET A O 1
ATOM 811 N N . LEU A 1 100 ? -20.978 6.258 27.828 1.00 54.41 100 LEU A N 1
ATOM 812 C CA . LEU A 1 100 ? -21.166 5.394 29.000 1.00 54.41 100 LEU A CA 1
ATOM 813 C C . LEU A 1 100 ? -20.905 6.180 30.290 1.00 54.41 100 LEU A C 1
ATOM 815 O O . LEU A 1 100 ? -21.626 5.910 31.275 1.00 54.41 100 LEU A O 1
#

Radius of gyration: 18.04 Å; chains: 1; bounding box: 43×21×59 Å

Foldseek 3Di:
DVVVVLVVLLVVLVVQVVVCVVVVPPCSNVVSLVVQLCCLQPVPLVVPDDDDDPPDPCPVVVSVVSNCCSNPVSNVSSVVSSVVVVVVVVVVVVVVVVVD

Sequence (100 aa):
MILPWIILFSIGQIIGYRITDHFGFRTGRILILLSVLIHYFFILPPWFFPESDTEGINCGMPALGITLAFWIVGGAMAIIVHLAYYFYRKSQEKDEMNML

Secondary structure (DSSP, 8-state):
-HHHHHHHHHHHHHHHHHHHHHTT-TTHHHHHHHHHHHIIIIIHHHHTPPP--TTS---SHHHHHHHHHIIIIIHHHHHHHHHHHHHHHHHHHHHHHT--